Protein AF-Q5DQU1-F1 (afdb_monomer)

pLDDT: mean 86.78, std 16.91, range [44.09, 98.12]

Solvent-accessible surface area (backbone atoms only — not comparable to full-atom values): 3943 Å² total; per-residue (Å²): 135,86,72,94,65,53,66,64,33,71,55,77,52,54,67,53,48,16,63,77,71,72,48,56,52,68,58,41,49,51,52,51,52,51,37,32,72,70,58,52,30,43,79,41,86,100,76,49,40,24,32,31,66,89,78,75,86,65,83,84,72,92,129

InterPro domains:
  IPR000524 Transcription regulator HTH, GntR [PF00392] (2-51)
  IPR000524 Transcription regulator HTH, GntR [PR00035] (11-25)
  IPR000524 Transcription regulator HTH, GntR [PR00035] (25-41)
  IPR000524 Transcription regulator HTH, GntR [PS50949] (1-54)
  IPR000524 Transcription regulator HTH, GntR [SM00345] (2-51)
  IPR000524 Transcr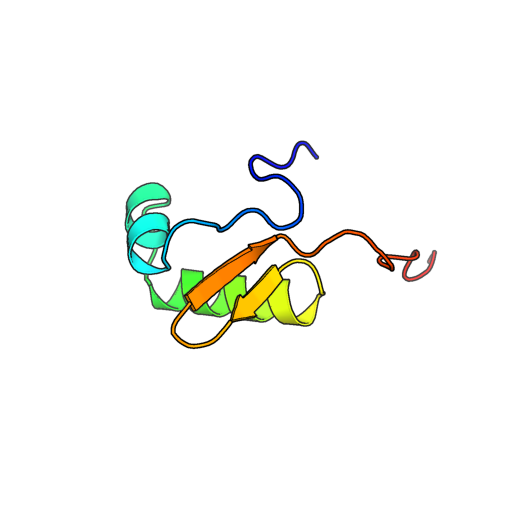iption regulator HTH, GntR [cd07377] (2-52)
  IPR036388 Winged helix-like DNA-binding domain superfamily [G3DSA:1.10.10.10] (1-63)
  IPR036390 Winged helix DNA-binding domain superfamily [SSF46785] (2-56)
  IPR050679 Bacterial HTH-type transcriptional regulator [PTHR44846] (2-54)

Mean predicted aligned error: 6.5 Å

Organism: Rhodococcus erythropolis (NCBI:txid1833)

Nearest PDB structures (foldseek):
  6az6-assembly1_A  TM=9.691E-01  e=2.745E-04  Streptococcus agalactiae
  2ek5-assembly1_B  TM=8.873E-01  e=2.946E-04  Corynebacterium glutamicum ATCC 13032
  4ham-assembly1_A-2  TM=8.320E-01  e=1.496E-03  Listeria monocytogenes EGD-e
  4tv7-assembly2_D  TM=8.272E-01  e=1.605E-03  Bacillus subtilis subsp. subtilis str. 168
  4tv7-assembly2_C  TM=8.361E-01  e=3.031E-03  Bacillus subtilis subsp. subtilis str. 168

Structure (mmCIF, N/CA/C/O backbone):
data_AF-Q5DQU1-F1
#
_entry.id   AF-Q5DQU1-F1
#
loop_
_atom_site.group_PDB
_atom_site.id
_atom_site.type_symbol
_atom_site.label_atom_id
_atom_site.label_alt_id
_atom_site.label_comp_id
_atom_site.label_asym_id
_atom_site.label_entity_id
_atom_site.label_seq_id
_atom_site.pdbx_PDB_ins_code
_atom_site.Cartn_x
_atom_site.Cartn_y
_atom_site.Cartn_z
_atom_site.occupancy
_atom_site.B_iso_or_equiv
_atom_site.auth_seq_id
_atom_site.auth_comp_id
_atom_site.auth_asym_id
_atom_site.auth_atom_id
_atom_site.pdbx_PDB_model_num
ATOM 1 N N . MET A 1 1 ? -5.019 -1.128 -19.335 1.00 44.09 1 MET A N 1
ATOM 2 C CA . MET A 1 1 ? -5.101 -0.572 -17.966 1.00 44.09 1 MET A CA 1
ATOM 3 C C . MET A 1 1 ? -3.930 0.377 -17.778 1.00 44.09 1 MET A C 1
ATOM 5 O O . MET A 1 1 ? -2.820 -0.016 -18.098 1.00 44.09 1 MET A O 1
ATOM 9 N N . HIS A 1 2 ? -4.165 1.614 -17.343 1.00 58.00 2 HIS A N 1
ATOM 10 C CA . HIS A 1 2 ? -3.088 2.557 -17.028 1.00 58.00 2 HIS A CA 1
ATOM 11 C C . HIS A 1 2 ? -2.754 2.386 -15.543 1.00 58.00 2 HI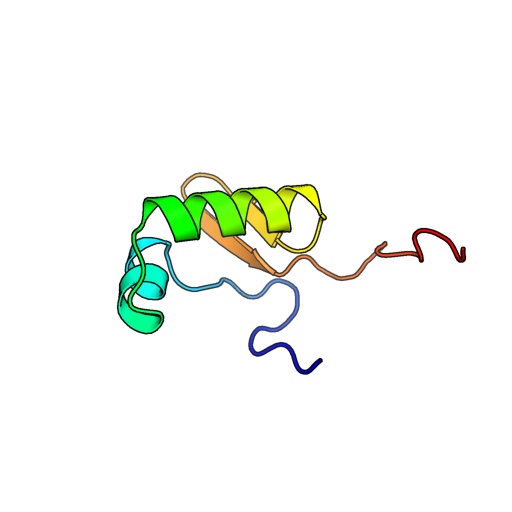S A C 1
ATOM 13 O O . HIS A 1 2 ? -3.632 2.573 -14.705 1.00 58.00 2 HIS A O 1
ATOM 19 N N . GLY A 1 3 ? -1.530 1.961 -15.227 1.00 69.56 3 GLY A N 1
ATOM 20 C CA . GLY A 1 3 ? -1.048 1.918 -13.848 1.00 69.56 3 GLY A CA 1
ATOM 21 C C . GLY A 1 3 ? -0.670 3.321 -13.384 1.00 69.56 3 GLY A C 1
ATOM 22 O O . GLY A 1 3 ? 0.026 4.031 -14.105 1.00 69.56 3 GLY A O 1
ATOM 23 N N . THR A 1 4 ? -1.139 3.728 -12.204 1.00 85.69 4 THR A N 1
ATOM 24 C CA . THR A 1 4 ? -0.782 5.026 -11.600 1.00 85.69 4 THR A CA 1
ATOM 25 C C . THR A 1 4 ? 0.661 5.047 -11.097 1.00 85.69 4 THR A C 1
ATOM 27 O O . THR A 1 4 ? 1.288 6.100 -11.086 1.00 85.69 4 THR A O 1
ATOM 30 N N . TRP A 1 5 ? 1.186 3.886 -10.705 1.00 91.75 5 TRP A N 1
ATOM 31 C CA . TRP A 1 5 ? 2.529 3.723 -10.155 1.00 91.75 5 TRP A CA 1
ATOM 32 C C . TRP A 1 5 ? 3.429 2.994 -11.149 1.00 91.75 5 TRP A C 1
ATOM 34 O O . TRP A 1 5 ? 3.019 2.007 -11.767 1.00 91.75 5 TRP A O 1
ATOM 44 N N . ALA A 1 6 ? 4.657 3.477 -11.293 1.00 91.00 6 ALA A N 1
ATOM 45 C CA . ALA A 1 6 ? 5.665 2.873 -12.143 1.00 91.00 6 ALA A CA 1
ATOM 46 C C . ALA A 1 6 ? 6.228 1.579 -11.523 1.00 91.00 6 ALA A C 1
ATOM 48 O O . ALA A 1 6 ? 6.211 1.405 -10.303 1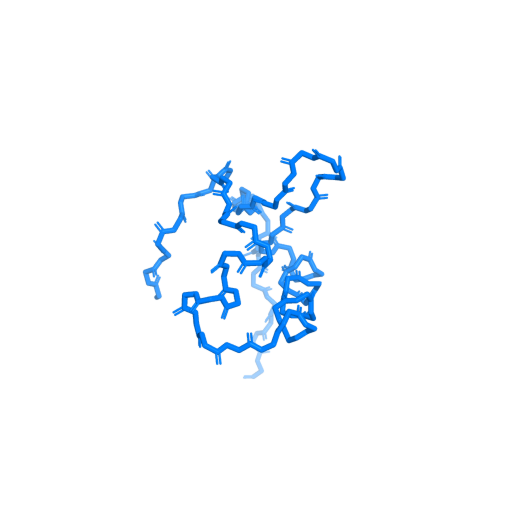.00 91.00 6 ALA A O 1
ATOM 49 N N . PRO A 1 7 ? 6.785 0.667 -12.336 1.00 92.19 7 PRO A N 1
ATOM 50 C CA . PRO A 1 7 ? 7.560 -0.462 -11.833 1.00 92.19 7 PRO A CA 1
ATOM 51 C C . PRO A 1 7 ? 8.635 -0.031 -10.827 1.00 92.19 7 PRO A C 1
ATOM 53 O O . PRO A 1 7 ? 9.325 0.965 -11.032 1.00 92.19 7 PRO A O 1
ATOM 56 N N . SER A 1 8 ? 8.810 -0.805 -9.754 1.00 93.44 8 SER A N 1
ATOM 57 C CA . SER A 1 8 ? 9.680 -0.492 -8.606 1.00 93.44 8 SER A CA 1
ATOM 58 C C . SER A 1 8 ? 9.289 0.746 -7.789 1.00 93.44 8 SER A C 1
ATOM 60 O O . SER A 1 8 ? 9.994 1.088 -6.837 1.00 93.44 8 SER A O 1
ATOM 62 N N . GLU A 1 9 ? 8.182 1.417 -8.107 1.00 95.25 9 GLU A N 1
ATOM 63 C CA . GLU A 1 9 ? 7.686 2.535 -7.311 1.00 95.25 9 GLU A CA 1
ATOM 64 C C . GLU A 1 9 ? 7.030 2.031 -6.024 1.00 95.25 9 GLU A C 1
ATOM 66 O O . GLU A 1 9 ? 6.333 1.014 -6.008 1.00 95.25 9 GLU A O 1
ATOM 71 N 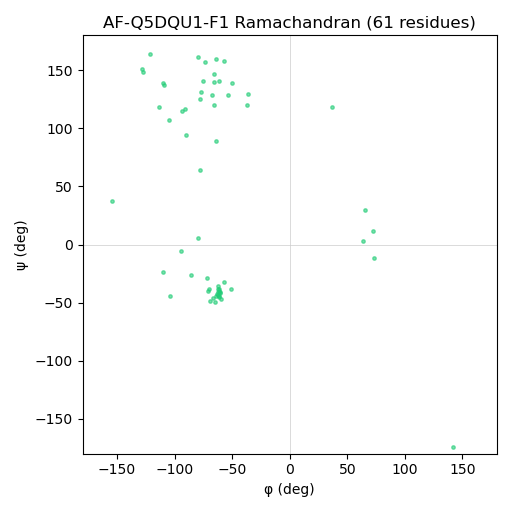N . ARG A 1 10 ? 7.260 2.753 -4.923 1.00 95.94 10 ARG A N 1
ATOM 72 C CA . ARG A 1 10 ? 6.629 2.471 -3.634 1.00 95.94 10 ARG A CA 1
ATOM 73 C C . ARG A 1 10 ? 5.191 2.983 -3.637 1.00 95.94 10 ARG A C 1
ATOM 75 O O . ARG A 1 10 ? 4.974 4.178 -3.803 1.00 95.94 10 ARG A O 1
ATOM 82 N N . ILE A 1 11 ? 4.230 2.113 -3.341 1.00 96.44 11 ILE A N 1
ATOM 83 C CA . ILE A 1 11 ? 2.831 2.521 -3.168 1.00 96.44 11 ILE A CA 1
ATOM 84 C C . ILE A 1 11 ? 2.602 3.138 -1.772 1.00 96.44 11 ILE A C 1
ATOM 86 O O . ILE A 1 11 ? 3.396 2.903 -0.846 1.00 96.44 11 ILE A O 1
ATOM 90 N N . PRO A 1 12 ? 1.514 3.907 -1.571 1.00 97.38 12 PRO A N 1
ATOM 91 C CA . PRO A 1 12 ? 1.153 4.412 -0.251 1.00 97.38 12 PRO A CA 1
ATOM 92 C C . PRO A 1 12 ? 0.961 3.286 0.779 1.00 97.38 12 PRO A C 1
ATOM 94 O O . PRO A 1 12 ? 0.717 2.126 0.448 1.00 97.38 12 PRO A O 1
ATOM 97 N N . SER A 1 13 ? 1.077 3.622 2.066 1.00 96.94 13 SER A N 1
ATOM 98 C CA . SER A 1 13 ? 0.889 2.636 3.141 1.00 96.94 13 SER A CA 1
ATOM 99 C C . SER A 1 13 ? -0.544 2.090 3.181 1.00 96.94 13 SER A C 1
ATOM 101 O O . SER A 1 13 ? -1.476 2.761 2.743 1.00 96.94 13 SER A O 1
ATOM 103 N N . GLU A 1 14 ? -0.746 0.920 3.805 1.00 96.19 14 GLU A N 1
ATOM 104 C CA . GLU A 1 14 ? -2.089 0.343 3.999 1.00 96.19 14 GLU A CA 1
ATOM 105 C C . GLU A 1 14 ? -3.080 1.339 4.617 1.00 96.19 14 GLU A C 1
ATOM 107 O O . GLU A 1 14 ? -4.253 1.372 4.255 1.00 96.19 14 GLU A O 1
ATOM 112 N N . ALA A 1 15 ? -2.605 2.153 5.565 1.00 97.00 15 ALA A N 1
ATOM 113 C CA . ALA A 1 15 ? -3.421 3.159 6.230 1.00 97.00 15 ALA A CA 1
ATOM 114 C C . ALA A 1 15 ? -3.767 4.3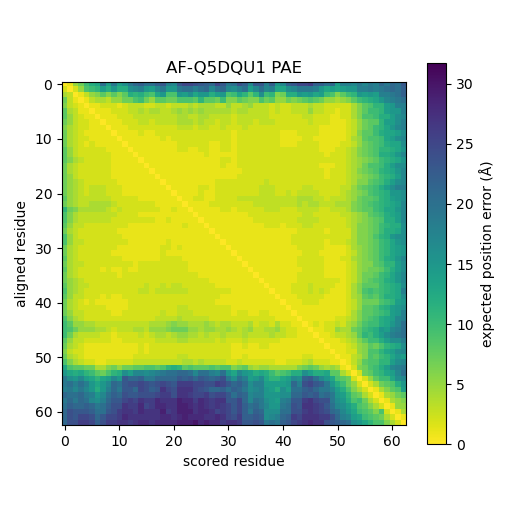31 5.299 1.00 97.00 15 ALA A C 1
ATOM 116 O O . ALA A 1 15 ? -4.899 4.801 5.329 1.00 97.00 15 ALA A O 1
ATOM 117 N N . ALA A 1 16 ? -2.823 4.777 4.466 1.00 97.31 16 ALA A N 1
ATOM 118 C CA . ALA A 1 16 ? -3.065 5.843 3.497 1.00 97.31 16 ALA A CA 1
ATOM 119 C C . ALA A 1 16 ? -4.059 5.396 2.413 1.00 97.31 16 ALA A C 1
ATOM 121 O O . ALA A 1 16 ? -5.032 6.097 2.162 1.00 97.31 16 ALA A O 1
ATOM 122 N N . LEU A 1 17 ? -3.879 4.192 1.860 1.00 96.88 17 LEU A N 1
ATOM 123 C CA . LEU A 1 17 ? -4.796 3.613 0.873 1.00 96.88 17 LEU A CA 1
ATOM 124 C C . LEU A 1 17 ? -6.199 3.387 1.444 1.00 96.88 17 LEU A C 1
ATOM 126 O O . LEU A 1 17 ? -7.186 3.620 0.757 1.00 96.88 17 LEU A O 1
ATOM 130 N N . ALA A 1 18 ? -6.304 2.960 2.706 1.00 97.94 18 ALA A N 1
ATOM 131 C CA . ALA A 1 18 ? -7.595 2.800 3.373 1.00 97.94 18 ALA A CA 1
ATOM 132 C C . ALA A 1 18 ? -8.368 4.128 3.446 1.00 97.94 18 ALA A C 1
ATOM 134 O O . ALA A 1 18 ? -9.574 4.151 3.211 1.00 97.94 18 ALA A O 1
ATOM 135 N N . VAL A 1 19 ? -7.668 5.231 3.736 1.00 98.12 19 VAL A N 1
ATOM 136 C CA . VAL A 1 19 ? -8.252 6.579 3.761 1.00 98.12 19 VAL A CA 1
ATOM 137 C C . VAL A 1 19 ? -8.617 7.047 2.354 1.00 98.12 19 VAL A C 1
ATOM 139 O O . VAL A 1 19 ? -9.738 7.498 2.147 1.00 98.12 19 VAL A O 1
ATOM 142 N N . GLU A 1 20 ? -7.702 6.912 1.392 1.00 96.38 20 GLU A N 1
ATOM 143 C CA . GLU A 1 20 ? -7.895 7.351 0.004 1.00 96.38 20 GLU A CA 1
ATOM 144 C C . GLU A 1 20 ? -9.063 6.627 -0.679 1.00 96.38 20 GLU A C 1
ATOM 146 O O . GLU A 1 20 ? -9.854 7.246 -1.385 1.00 96.38 20 GLU A O 1
ATOM 151 N N . LEU A 1 21 ? -9.202 5.324 -0.428 1.00 95.75 21 LEU A N 1
ATOM 152 C CA . LEU A 1 21 ? -10.215 4.473 -1.056 1.00 95.75 21 LEU A CA 1
ATOM 153 C C . LEU A 1 21 ? -11.492 4.323 -0.215 1.00 95.75 21 LEU A C 1
ATOM 155 O O . LEU A 1 21 ? -12.448 3.699 -0.669 1.00 95.75 21 LEU A O 1
ATOM 159 N N . GLY A 1 22 ? -11.525 4.861 1.009 1.00 97.56 22 GLY A N 1
ATOM 160 C CA . GLY A 1 22 ? -12.689 4.782 1.897 1.00 97.56 22 GLY A CA 1
ATOM 161 C C . GLY A 1 22 ? -13.035 3.360 2.360 1.00 97.56 22 GLY A C 1
ATOM 162 O O . GLY A 1 22 ? -14.202 3.057 2.604 1.00 97.56 22 GLY A O 1
ATOM 163 N N . VAL A 1 23 ? -12.041 2.475 2.478 1.00 97.31 23 VAL A N 1
ATOM 164 C CA . VAL A 1 23 ? -12.227 1.064 2.863 1.00 97.31 23 VAL A CA 1
ATOM 165 C C . VAL A 1 23 ? -11.451 0.705 4.128 1.00 97.31 23 VAL A C 1
ATOM 167 O O . VAL A 1 23 ? -10.532 1.398 4.555 1.00 97.31 23 VAL A O 1
ATOM 170 N N . GLY A 1 24 ? -11.805 -0.422 4.750 1.00 97.62 24 GLY A N 1
ATOM 171 C CA . GLY A 1 24 ? -11.102 -0.917 5.931 1.00 97.62 24 GLY A CA 1
ATOM 172 C C . GLY A 1 24 ? -9.657 -1.341 5.637 1.00 97.62 24 GLY A C 1
ATOM 173 O O . GLY A 1 24 ? -9.355 -1.913 4.590 1.00 97.62 24 GLY A O 1
ATOM 174 N N . ARG A 1 25 ? -8.762 -1.151 6.619 1.00 97.44 25 ARG A N 1
ATOM 175 C CA . ARG A 1 25 ? -7.352 -1.593 6.543 1.00 97.44 25 ARG A CA 1
ATOM 176 C C . ARG A 1 25 ? -7.206 -3.097 6.293 1.00 97.44 25 ARG A C 1
ATOM 178 O O . ARG A 1 25 ? -6.255 -3.515 5.644 1.00 97.44 25 ARG A O 1
ATOM 185 N N . SER A 1 26 ? -8.136 -3.909 6.799 1.00 97.56 26 SER A N 1
ATOM 186 C CA . SER A 1 26 ? -8.174 -5.349 6.525 1.00 97.56 26 SER A CA 1
ATOM 187 C C . SER A 1 26 ? -8.353 -5.632 5.035 1.00 97.56 26 SER A C 1
ATOM 189 O O . SER A 1 26 ? -7.613 -6.447 4.501 1.00 97.56 26 SER A O 1
ATOM 191 N N . SER A 1 27 ? -9.262 -4.923 4.361 1.00 97.81 27 SER A N 1
ATOM 192 C CA . SER A 1 27 ? -9.504 -5.076 2.923 1.00 97.81 27 SER A CA 1
ATOM 193 C C . SER A 1 27 ? -8.279 -4.690 2.096 1.00 97.81 27 SER A C 1
ATOM 195 O O . SER A 1 27 ? -7.905 -5.426 1.189 1.00 97.81 27 SER A O 1
ATOM 197 N N . ILE A 1 28 ? -7.605 -3.587 2.448 1.00 98.00 28 ILE A N 1
ATOM 198 C CA . ILE A 1 28 ? -6.354 -3.183 1.787 1.00 98.00 28 ILE A CA 1
ATOM 199 C C . ILE A 1 28 ? -5.267 -4.241 1.962 1.00 98.00 28 ILE A C 1
ATOM 201 O O . ILE A 1 28 ? -4.592 -4.600 1.002 1.00 98.00 28 ILE A O 1
ATOM 205 N N . ARG A 1 29 ? -5.109 -4.771 3.177 1.00 96.75 29 ARG A N 1
ATOM 206 C CA . ARG A 1 29 ? -4.117 -5.809 3.459 1.00 96.75 29 ARG A CA 1
ATOM 207 C C . ARG A 1 29 ? -4.383 -7.092 2.670 1.00 96.75 29 ARG A C 1
ATOM 209 O O . ARG A 1 29 ? -3.437 -7.684 2.160 1.00 96.75 29 ARG A O 1
ATOM 216 N N . GLU A 1 30 ? -5.643 -7.515 2.549 1.00 98.00 30 GLU A N 1
ATOM 217 C CA . GLU A 1 30 ? -5.997 -8.663 1.705 1.00 98.00 30 GLU A CA 1
ATOM 218 C C . GLU A 1 30 ? -5.707 -8.385 0.226 1.00 98.00 30 GLU A C 1
ATOM 220 O O . GLU A 1 30 ? -5.093 -9.220 -0.434 1.00 98.00 30 GLU A O 1
ATOM 225 N N . ALA A 1 31 ? -6.058 -7.199 -0.279 1.00 97.00 31 ALA A N 1
ATOM 226 C CA . ALA A 1 31 ? -5.765 -6.811 -1.656 1.00 97.00 31 ALA A CA 1
ATOM 227 C C . ALA A 1 31 ? -4.255 -6.814 -1.944 1.00 97.00 31 ALA A C 1
ATOM 229 O O . ALA A 1 31 ? -3.821 -7.416 -2.921 1.00 97.00 31 ALA A O 1
ATOM 230 N N . ILE A 1 32 ? -3.439 -6.221 -1.065 1.00 96.69 32 ILE A N 1
ATOM 231 C CA . ILE A 1 32 ? -1.974 -6.242 -1.194 1.00 96.69 32 ILE A CA 1
ATOM 232 C C . ILE A 1 32 ? -1.445 -7.675 -1.163 1.00 96.69 32 ILE A C 1
ATOM 234 O O . ILE A 1 32 ? -0.571 -8.007 -1.958 1.00 96.69 32 ILE A O 1
ATOM 238 N N . ARG A 1 33 ? -1.968 -8.538 -0.281 1.00 96.19 33 ARG A N 1
ATOM 239 C CA . ARG A 1 33 ? -1.544 -9.943 -0.216 1.00 96.19 33 ARG A CA 1
ATOM 240 C C . ARG A 1 33 ? -1.850 -10.686 -1.518 1.00 96.19 33 ARG A C 1
ATOM 242 O O . ARG A 1 33 ? -1.001 -11.443 -1.976 1.00 96.19 33 ARG A O 1
ATOM 249 N N . LEU A 1 34 ? -3.033 -10.481 -2.097 1.00 97.00 34 LEU A N 1
ATOM 250 C CA . LEU A 1 34 ? -3.424 -11.099 -3.367 1.00 97.00 34 LEU A CA 1
ATOM 251 C C . LEU A 1 34 ? -2.553 -10.593 -4.519 1.00 97.00 34 LEU A C 1
ATOM 253 O O . LEU A 1 34 ? -1.940 -11.392 -5.209 1.00 97.00 34 LEU A O 1
ATOM 257 N N . LEU A 1 35 ? -2.392 -9.277 -4.647 1.00 94.62 35 LEU A N 1
ATOM 258 C CA . LEU A 1 35 ? -1.551 -8.685 -5.688 1.00 94.62 35 LEU A CA 1
ATOM 259 C C . LEU A 1 35 ? -0.077 -9.091 -5.553 1.00 94.62 35 LEU A C 1
ATOM 261 O O . LEU A 1 35 ? 0.602 -9.287 -6.555 1.00 94.62 35 LEU A O 1
ATOM 265 N N . ALA A 1 36 ? 0.432 -9.241 -4.329 1.00 94.25 36 ALA A N 1
ATOM 266 C CA . ALA A 1 36 ? 1.787 -9.735 -4.107 1.00 94.25 36 ALA A CA 1
ATOM 267 C C . ALA A 1 36 ? 1.930 -11.220 -4.459 1.00 94.25 36 ALA A C 1
ATOM 269 O O . ALA A 1 36 ? 2.938 -11.625 -5.031 1.00 94.25 36 ALA A O 1
ATOM 270 N N . ARG A 1 37 ? 0.909 -12.030 -4.153 1.00 94.12 37 ARG A N 1
ATOM 271 C CA . ARG A 1 37 ? 0.846 -13.433 -4.579 1.00 94.12 37 ARG A CA 1
ATOM 272 C C . ARG A 1 37 ? 0.836 -13.555 -6.104 1.00 94.12 37 ARG A C 1
ATOM 274 O O . ARG A 1 37 ? 1.493 -14.448 -6.624 1.00 94.12 37 ARG A O 1
ATOM 281 N N . ASP A 1 38 ? 0.140 -12.652 -6.784 1.00 93.31 38 ASP A N 1
ATOM 282 C CA . ASP A 1 38 ? 0.042 -12.612 -8.246 1.00 93.31 38 ASP A CA 1
ATOM 283 C C . ASP A 1 38 ? 1.278 -11.964 -8.903 1.00 93.31 38 ASP A C 1
ATOM 285 O O . ASP A 1 38 ? 1.300 -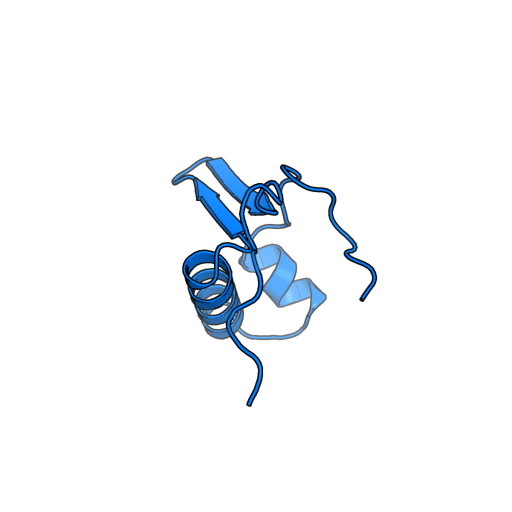11.740 -10.109 1.00 93.31 38 ASP A O 1
ATOM 289 N N . GLY A 1 39 ? 2.313 -11.631 -8.121 1.00 92.25 39 GLY A N 1
ATOM 290 C CA . GLY A 1 39 ? 3.558 -11.055 -8.630 1.00 92.25 39 GLY A CA 1
ATOM 291 C C . GLY A 1 39 ? 3.440 -9.603 -9.098 1.00 92.25 39 GLY A C 1
ATOM 292 O O . GLY A 1 39 ? 4.362 -9.096 -9.725 1.00 92.25 39 GLY A O 1
ATOM 293 N N . LEU A 1 40 ? 2.335 -8.915 -8.795 1.00 92.69 40 LEU A N 1
ATOM 294 C CA . LEU A 1 40 ? 2.108 -7.511 -9.159 1.00 92.69 40 LEU A CA 1
ATOM 295 C C . LEU A 1 40 ? 2.707 -6.536 -8.141 1.00 92.69 40 LEU A C 1
ATOM 297 O O . LEU A 1 40 ? 3.039 -5.402 -8.491 1.00 92.69 40 LEU A O 1
ATOM 301 N N . LEU A 1 41 ? 2.848 -6.964 -6.883 1.00 95.25 41 LEU A N 1
ATOM 302 C CA . LEU A 1 41 ? 3.459 -6.178 -5.813 1.00 95.25 41 LEU A CA 1
ATOM 303 C C . LEU A 1 41 ? 4.578 -6.947 -5.107 1.00 95.25 41 LEU A C 1
ATOM 305 O O . LEU A 1 41 ? 4.507 -8.155 -4.910 1.00 95.25 41 LEU A O 1
ATOM 309 N N . GLU A 1 42 ? 5.574 -6.218 -4.622 1.00 95.81 42 GLU A N 1
ATOM 310 C CA . GLU A 1 42 ? 6.629 -6.736 -3.758 1.00 95.81 42 GLU A CA 1
ATOM 311 C C . GLU A 1 42 ? 6.505 -6.104 -2.366 1.00 95.81 42 GLU A C 1
ATOM 313 O O . GLU A 1 42 ? 6.617 -4.885 -2.201 1.00 95.81 42 GLU A O 1
ATOM 318 N N . VAL A 1 43 ? 6.269 -6.926 -1.340 1.00 95.25 43 VAL A N 1
ATOM 319 C CA . VAL A 1 43 ? 6.221 -6.467 0.055 1.00 95.25 43 VAL A CA 1
ATOM 320 C C . VAL A 1 43 ? 7.596 -6.627 0.692 1.00 95.25 43 VAL A C 1
ATOM 322 O O . VAL A 1 43 ? 8.061 -7.740 0.926 1.00 95.25 43 VAL A O 1
ATOM 325 N N . ARG A 1 44 ? 8.225 -5.507 1.049 1.00 94.94 44 ARG A N 1
ATOM 326 C CA . ARG A 1 44 ? 9.510 -5.466 1.755 1.00 94.94 44 ARG A CA 1
ATOM 327 C C . ARG A 1 44 ? 9.270 -5.097 3.216 1.00 94.94 44 ARG A C 1
ATOM 329 O O . ARG A 1 44 ? 8.936 -3.952 3.531 1.00 94.94 44 ARG A O 1
ATOM 336 N N . HIS A 1 45 ? 9.412 -6.072 4.116 1.00 91.62 45 HIS A N 1
ATOM 337 C CA . HIS A 1 45 ? 9.117 -5.897 5.542 1.00 91.62 45 HIS A CA 1
ATOM 338 C C . HIS A 1 45 ? 9.871 -4.699 6.144 1.00 91.62 45 HIS A C 1
ATOM 340 O O . HIS A 1 45 ? 11.077 -4.562 5.966 1.00 91.62 45 HIS A O 1
ATOM 346 N N . GLY A 1 46 ? 9.147 -3.808 6.830 1.00 92.19 46 GLY A N 1
ATOM 347 C CA . GLY A 1 46 ? 9.696 -2.579 7.420 1.00 92.19 46 GLY A CA 1
ATOM 348 C C . GLY A 1 46 ? 10.043 -1.465 6.420 1.00 92.19 46 GLY A C 1
ATOM 349 O O . GLY A 1 46 ? 10.248 -0.328 6.837 1.00 92.19 46 GLY A O 1
ATOM 350 N N . VAL A 1 47 ? 10.057 -1.750 5.114 1.00 95.56 47 VAL A N 1
ATOM 351 C CA . VAL A 1 47 ? 10.438 -0.794 4.065 1.00 95.56 47 VAL A CA 1
ATOM 352 C C . VAL A 1 47 ? 9.217 -0.267 3.322 1.00 95.56 47 VAL A C 1
ATOM 354 O O . VAL A 1 47 ? 9.125 0.937 3.110 1.00 95.56 47 VAL A O 1
ATOM 357 N N . GLY A 1 48 ? 8.267 -1.127 2.950 1.00 95.06 48 GLY A N 1
ATOM 358 C CA . GLY A 1 48 ? 7.056 -0.746 2.220 1.00 95.06 48 GLY A CA 1
ATOM 359 C C . GLY A 1 48 ? 6.636 -1.768 1.167 1.00 95.06 48 GLY A C 1
ATOM 360 O O . GLY A 1 48 ? 7.231 -2.836 1.053 1.00 95.06 48 GLY A O 1
ATOM 361 N N . THR A 1 49 ? 5.615 -1.410 0.393 1.00 96.94 49 THR A N 1
ATOM 362 C CA . THR A 1 49 ? 5.116 -2.206 -0.733 1.00 96.94 49 THR A CA 1
ATOM 363 C C . THR A 1 49 ? 5.446 -1.492 -2.036 1.00 96.94 49 THR A C 1
ATOM 365 O O . THR A 1 49 ? 5.328 -0.268 -2.107 1.00 96.94 49 THR A O 1
ATOM 368 N N . PHE A 1 50 ? 5.873 -2.240 -3.045 1.00 96.44 50 PHE A N 1
ATOM 369 C CA . PHE A 1 50 ? 6.357 -1.712 -4.316 1.00 96.44 50 PHE A CA 1
ATOM 370 C C . PHE A 1 50 ? 5.641 -2.381 -5.483 1.00 96.44 50 PHE A C 1
ATOM 372 O O . PHE A 1 50 ? 5.252 -3.539 -5.369 1.00 96.44 50 PHE A O 1
ATOM 379 N N . VAL A 1 51 ? 5.487 -1.678 -6.603 1.00 95.12 51 VAL A N 1
ATOM 380 C CA . VAL A 1 51 ? 5.059 -2.296 -7.865 1.00 95.12 51 VAL A CA 1
ATOM 381 C C . VAL A 1 51 ? 6.163 -3.226 -8.345 1.00 95.12 51 VAL A C 1
ATOM 383 O O . VAL A 1 51 ? 7.323 -2.814 -8.428 1.00 95.12 51 VAL A O 1
ATOM 386 N N . ALA A 1 52 ? 5.821 -4.470 -8.664 1.00 93.12 52 ALA A N 1
ATOM 387 C CA . ALA A 1 52 ? 6.793 -5.407 -9.200 1.00 93.12 52 ALA A CA 1
ATOM 388 C C . ALA A 1 52 ? 7.355 -4.897 -10.536 1.00 93.12 52 ALA A C 1
ATOM 390 O O . ALA A 1 52 ? 6.640 -4.329 -11.366 1.00 93.12 52 ALA A O 1
ATOM 391 N N . ALA A 1 53 ? 8.656 -5.088 -10.750 1.00 82.50 53 ALA A N 1
ATOM 392 C CA . ALA A 1 53 ? 9.224 -4.914 -12.076 1.00 82.50 53 ALA A CA 1
ATOM 393 C C . ALA A 1 53 ? 8.633 -6.001 -12.976 1.00 82.50 53 ALA A C 1
ATOM 395 O O . ALA A 1 53 ? 8.774 -7.181 -12.670 1.00 82.50 53 ALA A O 1
ATOM 396 N N . ALA A 1 54 ? 7.934 -5.615 -14.045 1.00 66.75 54 ALA A N 1
ATOM 397 C CA . ALA A 1 54 ? 7.439 -6.563 -15.034 1.00 66.75 54 ALA A CA 1
ATOM 398 C C . ALA A 1 54 ? 8.644 -7.234 -15.706 1.00 66.75 54 ALA A C 1
ATOM 400 O O . ALA A 1 54 ? 9.177 -6.713 -16.682 1.00 66.75 54 ALA A O 1
ATOM 401 N N . SER A 1 55 ? 9.122 -8.340 -15.140 1.00 55.69 55 SER A N 1
ATOM 402 C CA . SER A 1 55 ? 10.135 -9.176 -15.774 1.00 55.69 55 SER A CA 1
ATOM 403 C C . SER A 1 55 ? 9.588 -10.525 -16.226 1.00 55.69 55 SER A C 1
ATOM 405 O O . SER A 1 55 ? 10.147 -11.053 -17.171 1.00 55.69 55 SER A O 1
ATOM 407 N N . GLU A 1 56 ? 8.491 -11.054 -15.664 1.00 52.22 56 GLU A N 1
ATOM 408 C CA . GLU A 1 56 ? 7.970 -12.385 -16.050 1.00 52.22 56 GLU A CA 1
ATOM 409 C C . GLU A 1 56 ? 6.456 -12.580 -15.800 1.00 52.22 56 GLU A C 1
ATOM 411 O O . GLU A 1 56 ? 6.020 -13.670 -15.441 1.00 52.22 56 GLU A O 1
ATOM 416 N N . LEU A 1 57 ? 5.604 -11.567 -16.008 1.00 55.00 57 LEU A N 1
ATOM 417 C CA . LEU A 1 57 ? 4.177 -11.865 -16.238 1.00 55.00 57 LEU A CA 1
ATOM 418 C C . LEU A 1 57 ? 4.001 -12.333 -17.688 1.00 55.00 57 LEU A C 1
ATOM 420 O O . LEU A 1 57 ? 3.392 -11.651 -18.511 1.00 55.00 57 LEU A O 1
ATOM 424 N N . GLU A 1 58 ? 4.610 -13.474 -18.011 1.00 53.41 58 GLU A N 1
ATOM 425 C CA . GLU A 1 58 ? 4.229 -14.240 -19.189 1.00 53.41 58 GLU A CA 1
ATOM 426 C C . GLU A 1 58 ? 2.805 -14.768 -18.987 1.00 53.41 58 GLU A C 1
ATOM 428 O O . GLU A 1 58 ? 2.398 -15.138 -17.885 1.00 53.41 58 GLU A O 1
ATOM 433 N N . HIS A 1 59 ? 2.047 -14.717 -20.080 1.00 53.06 59 HIS A N 1
ATOM 434 C CA . HIS A 1 59 ? 0.669 -15.166 -20.221 1.00 53.06 59 HIS A CA 1
ATOM 435 C C . HIS A 1 59 ? 0.375 -16.439 -19.421 1.00 53.06 59 HIS A C 1
ATOM 437 O O . HIS A 1 59 ? 0.935 -17.491 -19.713 1.00 53.06 59 HIS A O 1
ATOM 443 N N . VAL A 1 60 ? -0.578 -16.367 -18.488 1.00 53.28 60 VAL A N 1
ATOM 444 C CA . VAL A 1 60 ? -1.258 -17.577 -18.016 1.00 53.28 60 VAL A CA 1
ATOM 445 C C . VAL A 1 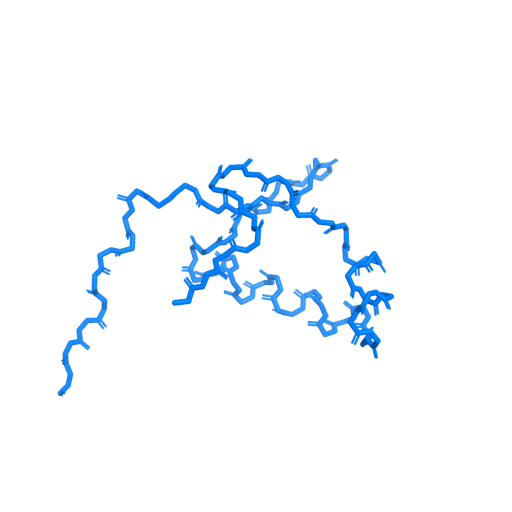60 ? -2.474 -17.789 -18.911 1.00 53.28 60 VAL A C 1
ATOM 447 O O . VAL A 1 60 ? -3.507 -17.146 -18.739 1.00 53.28 60 VAL A O 1
ATOM 450 N N . ASP A 1 61 ? -2.214 -18.615 -19.919 1.00 51.34 61 ASP A N 1
ATOM 451 C CA . ASP A 1 61 ? -3.074 -19.461 -20.745 1.00 51.34 61 ASP A CA 1
ATOM 452 C C 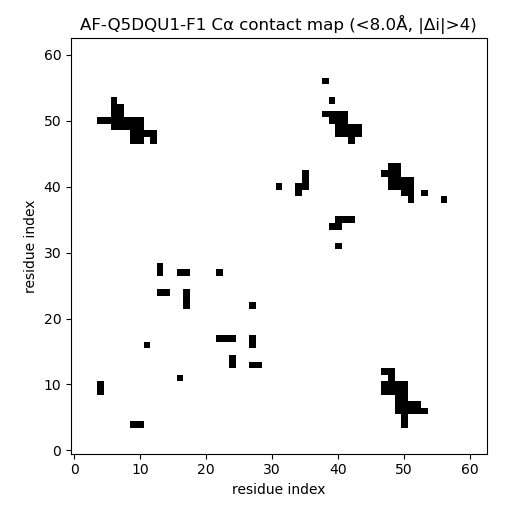. ASP A 1 61 ? -4.477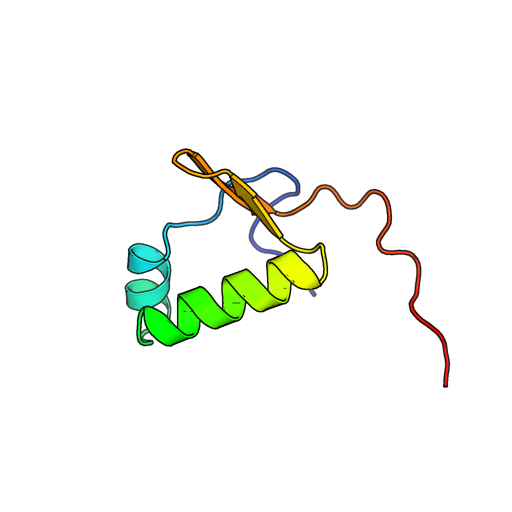 -18.982 -21.161 1.00 51.34 61 ASP A C 1
ATOM 454 O O . ASP A 1 61 ? -5.414 -18.805 -20.382 1.00 51.34 61 ASP A O 1
ATOM 458 N N . GLU A 1 62 ? -4.582 -18.888 -22.485 1.00 49.47 62 GLU A N 1
ATOM 459 C CA . GLU A 1 62 ? -5.753 -19.100 -23.328 1.00 49.47 62 GLU A CA 1
ATOM 460 C C . GLU A 1 62 ? -6.650 -20.249 -22.811 1.00 49.47 62 GLU A C 1
ATOM 462 O O . GLU A 1 62 ? -6.184 -21.365 -22.570 1.00 49.47 62 GLU A O 1
ATOM 467 N N . PHE A 1 63 ? -7.949 -19.967 -22.676 1.00 47.78 63 PHE A N 1
ATOM 468 C CA . PHE A 1 63 ? -9.018 -20.970 -22.683 1.00 47.78 63 PHE A CA 1
ATOM 469 C C . PHE A 1 63 ? -9.843 -20.799 -23.955 1.00 47.78 63 PHE A C 1
ATOM 471 O O . PHE A 1 63 ? -10.174 -19.631 -24.273 1.00 47.78 63 PHE A O 1
#

Secondary structure (DSSP, 8-state):
---SS-TTPBPPPHHHHHHHHT--HHHHHHHHHHHHHTTSEEEETTTEEEEPP-S--------

Foldseek 3Di:
DDDPADAFGFDDALVVCCVVVVHDSVVSVVVLVVCVVVQQWDQDPPPGIGGHDPPDPDDDDDD

Radius of gyration: 12.71 Å; Cα contacts (8 Å, |Δi|>4): 61; chains: 1; bounding box: 23×28×31 Å

Sequence (63 aa):
MHGTWAPSERIPSEAALAVELGVGRSSIREAIRLLARDGLLEVRHGVGTFVAAASELEHVDEF